Protein AF-C8S2S6-F1 (afdb_monomer_lite)

Secondary structure (DSSP, 8-state):
-HHHHHHHHTT-------GGGG----S-B-TTS-GGG-SB-HHHHHHHHHH-TT-EESSSPEE-TTSS-EE--EEPPP-

Structure (mmCIF, N/CA/C/O backbone):
data_AF-C8S2S6-F1
#
_entry.id   AF-C8S2S6-F1
#
loop_
_atom_site.group_PDB
_atom_site.id
_atom_site.type_symbol
_atom_site.label_atom_id
_atom_site.label_alt_id
_atom_site.label_comp_id
_atom_site.label_asym_id
_atom_site.label_entity_id
_atom_site.label_seq_id
_atom_site.pdbx_PDB_ins_code
_atom_site.Cartn_x
_atom_site.Cartn_y
_atom_site.Cartn_z
_atom_site.occupancy
_atom_site.B_iso_or_equiv
_atom_site.auth_seq_id
_atom_site.auth_comp_id
_atom_site.auth_asym_id
_atom_site.auth_atom_id
_atom_site.pdbx_PDB_model_num
ATOM 1 N N . MET A 1 1 ? -5.553 -17.908 0.682 1.00 61.81 1 MET A N 1
ATOM 2 C CA . MET A 1 1 ? -5.779 -16.452 0.854 1.00 61.81 1 MET A CA 1
ATOM 3 C C . MET A 1 1 ? -4.707 -15.872 1.778 1.00 61.81 1 MET A C 1
ATOM 5 O O . MET A 1 1 ? -5.002 -15.603 2.938 1.00 61.81 1 MET A O 1
ATOM 9 N N . PRO A 1 2 ? -3.461 -15.719 1.294 1.00 87.75 2 PRO A N 1
ATOM 10 C CA . PRO A 1 2 ? -2.300 -15.435 2.147 1.00 87.75 2 PRO A CA 1
ATOM 11 C C . PRO A 1 2 ? -2.430 -14.122 2.934 1.00 87.75 2 PRO A C 1
ATOM 13 O O . PRO A 1 2 ? -2.133 -14.095 4.121 1.00 87.75 2 PRO A O 1
ATOM 16 N N . LEU A 1 3 ? -2.994 -13.069 2.330 1.00 91.56 3 LEU A N 1
ATOM 17 C CA . LEU A 1 3 ? -3.180 -11.778 3.004 1.00 91.56 3 LEU A CA 1
ATOM 18 C C . LEU A 1 3 ? -4.170 -11.837 4.183 1.00 91.56 3 LEU A C 1
ATOM 20 O O . LEU A 1 3 ? -3.969 -11.169 5.191 1.00 91.56 3 LEU A O 1
ATOM 24 N N . ARG A 1 4 ? -5.229 -12.658 4.085 1.00 95.50 4 ARG A N 1
ATOM 25 C CA . ARG A 1 4 ? -6.204 -12.829 5.176 1.00 95.50 4 ARG A CA 1
ATOM 26 C C . ARG A 1 4 ? -5.606 -13.604 6.348 1.00 95.50 4 ARG A C 1
ATOM 28 O O . ARG A 1 4 ? -5.885 -13.259 7.487 1.00 95.50 4 ARG A O 1
ATOM 35 N N . ALA A 1 5 ? -4.806 -14.633 6.065 1.00 95.62 5 ALA A N 1
ATOM 36 C CA . ALA A 1 5 ? -4.093 -15.381 7.099 1.00 95.62 5 ALA A CA 1
ATOM 37 C C . ALA A 1 5 ? -3.091 -14.477 7.833 1.00 95.62 5 ALA A C 1
ATOM 39 O O . ALA A 1 5 ? -3.114 -14.432 9.056 1.00 95.62 5 ALA A O 1
ATOM 40 N N . LEU A 1 6 ? -2.321 -13.676 7.087 1.00 94.50 6 LEU A N 1
ATOM 41 C CA . LEU A 1 6 ? -1.384 -12.705 7.654 1.00 94.50 6 LEU A CA 1
ATOM 42 C C . LEU A 1 6 ? -2.079 -11.676 8.560 1.00 94.50 6 LEU A C 1
ATOM 44 O O . LEU A 1 6 ? -1.589 -11.381 9.643 1.00 94.50 6 LEU A O 1
ATOM 48 N N . ALA A 1 7 ? -3.233 -11.144 8.148 1.00 96.75 7 ALA A N 1
ATOM 49 C CA . ALA A 1 7 ? -3.991 -10.202 8.972 1.00 96.75 7 ALA A CA 1
ATOM 50 C C . ALA A 1 7 ? -4.438 -10.824 10.309 1.00 96.75 7 ALA A C 1
ATOM 52 O O . ALA A 1 7 ? -4.346 -10.176 11.348 1.00 96.75 7 ALA A O 1
ATOM 53 N N . VAL A 1 8 ? -4.874 -12.091 10.289 1.00 97.44 8 VAL A N 1
ATOM 54 C CA . VAL A 1 8 ? -5.240 -12.837 11.505 1.00 97.44 8 VAL A CA 1
ATOM 55 C C . VAL A 1 8 ? -4.019 -13.077 12.392 1.00 97.44 8 VAL A C 1
ATOM 57 O O . VAL A 1 8 ? -4.098 -12.832 13.590 1.00 97.44 8 VAL A O 1
ATOM 60 N N . GLU A 1 9 ? -2.900 -13.515 11.815 1.00 97.81 9 GLU A N 1
ATOM 61 C CA . GLU A 1 9 ? -1.648 -13.774 12.538 1.00 97.81 9 GLU A CA 1
ATOM 62 C C . GLU A 1 9 ? -1.109 -12.517 13.235 1.00 97.81 9 GLU A C 1
ATOM 64 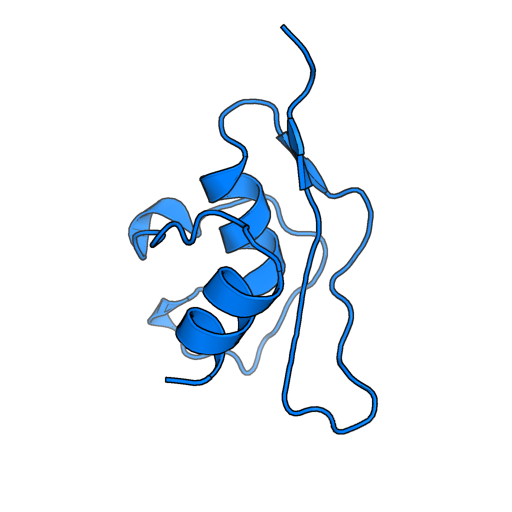O O . GLU A 1 9 ? -0.705 -12.575 14.392 1.00 97.81 9 GLU A O 1
ATOM 69 N N . LEU A 1 10 ? -1.164 -11.368 12.557 1.00 97.19 10 LEU A N 1
ATOM 70 C CA . LEU A 1 10 ? -0.723 -10.084 13.106 1.00 97.19 10 LEU A CA 1
ATOM 71 C C . LEU A 1 10 ? -1.758 -9.422 14.030 1.00 97.19 10 LEU A C 1
ATOM 73 O O . LEU A 1 10 ? -1.457 -8.392 14.629 1.00 97.19 10 LEU A O 1
ATOM 77 N N . GLY A 1 11 ? -2.980 -9.956 14.121 1.00 97.69 11 GLY A N 1
ATOM 78 C CA . GLY A 1 11 ? -4.072 -9.331 14.872 1.00 97.69 11 GLY A CA 1
ATOM 79 C C . GLY A 1 11 ? -4.495 -7.964 14.318 1.00 97.69 11 GLY A C 1
ATOM 80 O O . GLY A 1 11 ? -4.958 -7.110 15.073 1.00 97.69 11 GLY A O 1
ATOM 81 N N . LEU A 1 12 ? -4.324 -7.735 13.011 1.00 96.88 12 LEU A N 1
ATOM 82 C CA . LEU A 1 12 ? -4.607 -6.457 12.354 1.00 96.88 12 LEU A CA 1
ATOM 83 C C . LEU A 1 12 ? -5.882 -6.521 11.499 1.00 96.88 12 LEU A C 1
ATOM 85 O O . LEU A 1 12 ? -6.168 -7.545 10.871 1.00 96.88 12 LEU A O 1
ATOM 89 N N . PRO A 1 13 ? -6.650 -5.419 11.405 1.00 96.50 13 PRO A N 1
ATOM 90 C CA . PRO A 1 13 ? -7.794 -5.355 10.507 1.00 96.50 13 PRO A CA 1
ATOM 91 C C . PRO A 1 13 ? -7.348 -5.407 9.040 1.00 96.50 13 PRO A C 1
ATOM 93 O O . PRO A 1 13 ? -6.376 -4.767 8.641 1.00 96.50 13 PRO A O 1
ATOM 96 N N . LEU A 1 14 ? -8.115 -6.120 8.211 1.00 96.12 14 LEU A N 1
ATOM 97 C CA . LEU A 1 14 ? -7.933 -6.138 6.761 1.00 96.12 14 LEU A CA 1
ATOM 98 C C . LEU A 1 14 ? -9.022 -5.300 6.086 1.00 96.12 14 LEU A C 1
ATOM 100 O O . LEU A 1 14 ? -10.198 -5.662 6.118 1.00 96.12 14 LEU A O 1
ATOM 104 N N . ARG A 1 15 ? -8.625 -4.198 5.443 1.00 95.75 15 ARG A N 1
ATOM 105 C CA . ARG A 1 15 ? -9.529 -3.299 4.716 1.00 95.75 15 ARG A CA 1
ATOM 106 C C . ARG A 1 15 ? -9.395 -3.500 3.209 1.00 95.75 15 ARG A C 1
ATOM 108 O O . ARG A 1 15 ? -8.308 -3.355 2.658 1.00 95.75 15 ARG A O 1
ATOM 115 N N . ALA A 1 16 ? -10.506 -3.801 2.541 1.00 95.69 16 ALA A N 1
ATOM 116 C CA . ALA A 1 16 ? -10.569 -3.770 1.084 1.00 95.69 16 ALA A CA 1
ATOM 117 C C . ALA A 1 16 ? -10.634 -2.315 0.591 1.00 95.69 16 ALA A C 1
ATOM 119 O O . ALA A 1 16 ? -11.353 -1.498 1.166 1.00 95.69 16 ALA A O 1
ATOM 120 N N . VAL A 1 17 ? -9.891 -2.012 -0.472 1.00 96.19 17 VAL A N 1
ATOM 121 C CA . VAL A 1 17 ? -9.856 -0.696 -1.126 1.00 96.19 17 VAL A CA 1
ATOM 122 C C . VAL A 1 17 ? -10.493 -0.837 -2.505 1.00 96.19 17 VAL A C 1
ATOM 124 O O . VAL A 1 17 ? -10.149 -1.762 -3.248 1.00 96.19 17 VAL A O 1
ATOM 127 N N . ALA A 1 18 ? -11.447 0.034 -2.839 1.00 96.19 18 ALA A N 1
ATOM 128 C CA . ALA A 1 18 ? -12.083 0.009 -4.149 1.00 96.19 18 ALA A CA 1
ATOM 129 C C . ALA A 1 18 ? -11.116 0.530 -5.222 1.00 96.19 18 ALA A C 1
ATOM 131 O O . ALA A 1 18 ? -10.265 1.371 -4.953 1.00 96.19 18 ALA A O 1
ATOM 132 N N . LEU A 1 19 ? -11.259 0.061 -6.468 1.00 95.69 19 LEU A N 1
ATOM 133 C CA . LEU A 1 19 ? -10.388 0.500 -7.569 1.00 95.69 19 LEU A CA 1
ATOM 134 C C . LEU A 1 19 ? -10.424 2.020 -7.782 1.00 95.69 19 LEU A C 1
ATOM 136 O O . LEU A 1 19 ? -9.392 2.603 -8.094 1.00 95.69 19 LEU A O 1
ATOM 140 N N . GLY A 1 20 ? -11.587 2.650 -7.586 1.00 95.12 20 GLY A N 1
ATOM 141 C CA . GLY A 1 20 ? -11.745 4.102 -7.705 1.00 95.12 20 GLY A CA 1
ATOM 142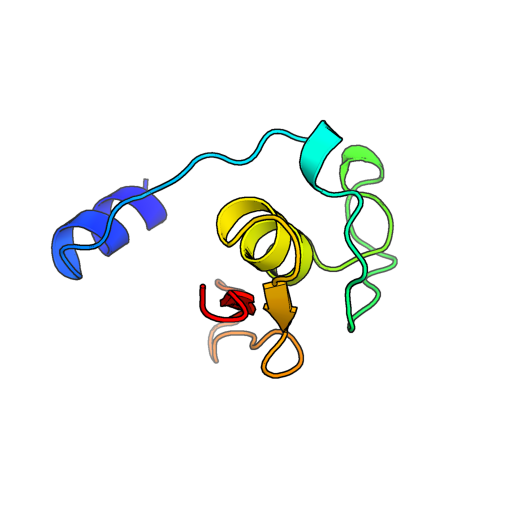 C C . GLY A 1 20 ? -10.971 4.898 -6.652 1.00 95.12 20 GLY A C 1
ATOM 143 O O . GLY A 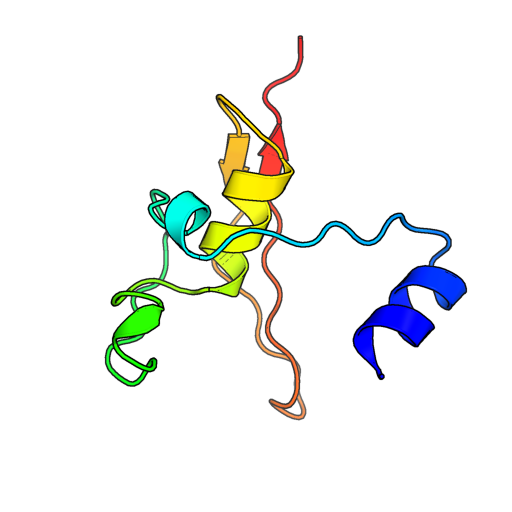1 20 ? -10.631 6.047 -6.900 1.00 95.12 20 GLY A O 1
ATOM 144 N N . ASP A 1 21 ? -10.623 4.277 -5.524 1.00 95.88 21 ASP A N 1
ATOM 145 C CA . ASP A 1 21 ? -9.877 4.935 -4.449 1.00 95.88 21 ASP A CA 1
ATOM 146 C C . ASP A 1 21 ? -8.357 4.874 -4.670 1.00 95.88 21 ASP A C 1
ATOM 148 O O . ASP A 1 21 ? -7.602 5.455 -3.891 1.00 95.88 21 ASP A O 1
ATOM 152 N N . LEU A 1 22 ? -7.886 4.172 -5.711 1.00 96.00 22 LEU A N 1
ATOM 153 C CA . LEU A 1 22 ? -6.456 4.033 -6.013 1.00 96.00 22 LEU A CA 1
ATOM 154 C C . LEU A 1 22 ? -5.847 5.264 -6.702 1.00 96.00 22 LEU A C 1
ATOM 156 O O . LEU A 1 22 ? -4.629 5.302 -6.885 1.00 96.00 22 LEU A O 1
ATOM 160 N N . ASP A 1 23 ? -6.653 6.264 -7.062 1.00 94.44 23 ASP A N 1
ATOM 161 C CA . ASP A 1 23 ? -6.156 7.551 -7.556 1.00 94.44 23 ASP A CA 1
ATOM 162 C C . ASP A 1 23 ? -5.577 8.378 -6.396 1.00 94.44 23 ASP A C 1
ATOM 164 O O . ASP A 1 23 ? -6.232 9.230 -5.798 1.00 94.44 23 ASP A O 1
ATOM 168 N N . GLN A 1 24 ? -4.348 8.035 -6.007 1.00 95.88 24 GLN A N 1
ATOM 169 C CA . GLN A 1 24 ? -3.638 8.608 -4.865 1.00 95.88 24 GLN A CA 1
ATOM 170 C C . GLN A 1 24 ? -2.274 9.172 -5.290 1.00 95.88 24 GLN A C 1
ATOM 172 O O . GLN A 1 24 ? -1.642 8.646 -6.214 1.00 95.88 24 GLN A O 1
ATOM 177 N N . PRO A 1 25 ? -1.757 10.197 -4.589 1.00 95.31 25 PRO A N 1
ATOM 178 C CA . PRO A 1 25 ? -0.443 10.776 -4.860 1.00 95.31 25 PRO A CA 1
ATOM 179 C C . PRO A 1 25 ? 0.690 9.856 -4.366 1.00 95.31 25 PRO A C 1
ATOM 181 O O . PRO A 1 25 ? 1.244 10.027 -3.282 1.00 95.31 25 PRO A O 1
ATOM 184 N N . VAL A 1 26 ? 1.024 8.850 -5.172 1.00 97.50 26 VAL A N 1
ATOM 185 C CA . VAL A 1 26 ? 2.067 7.849 -4.890 1.00 97.50 26 VAL A CA 1
ATOM 186 C C . VAL A 1 26 ? 3.490 8.362 -5.170 1.00 97.50 26 VAL A C 1
ATOM 188 O O . VAL A 1 26 ? 3.682 9.294 -5.950 1.00 97.50 26 VAL A O 1
ATOM 191 N N . LEU A 1 27 ? 4.505 7.716 -4.584 1.00 97.81 27 LEU A N 1
ATOM 192 C CA . LEU A 1 27 ? 5.926 8.041 -4.802 1.00 97.81 27 LEU A CA 1
ATOM 193 C C . LEU A 1 27 ? 6.535 7.242 -5.963 1.00 97.81 27 LEU A C 1
ATOM 195 O O . LEU A 1 27 ? 7.430 7.722 -6.657 1.00 97.81 27 LEU A O 1
ATOM 199 N N . THR A 1 28 ? 6.048 6.022 -6.193 1.00 98.06 28 THR A N 1
ATOM 200 C CA . THR A 1 28 ? 6.616 5.076 -7.155 1.00 98.06 28 THR A CA 1
ATOM 201 C C . THR A 1 28 ? 5.693 4.875 -8.351 1.00 98.06 28 THR A C 1
ATOM 203 O O . THR A 1 28 ? 4.546 4.442 -8.211 1.00 98.06 28 THR A O 1
ATOM 206 N N . ARG A 1 29 ? 6.224 5.087 -9.563 1.00 96.38 29 ARG A N 1
ATOM 207 C CA . ARG A 1 29 ? 5.557 4.697 -10.815 1.00 96.38 29 ARG A CA 1
ATOM 208 C C . ARG A 1 29 ? 5.896 3.259 -11.204 1.00 96.38 29 ARG A C 1
ATOM 210 O O . ARG A 1 29 ? 7.044 2.828 -11.109 1.00 96.38 29 ARG A O 1
ATOM 217 N N . VAL A 1 30 ? 4.897 2.526 -11.686 1.00 94.31 30 VAL A N 1
ATOM 218 C CA . VAL A 1 30 ? 4.998 1.132 -12.131 1.00 94.31 30 VAL A CA 1
ATOM 219 C C . VAL A 1 30 ? 4.400 1.009 -13.541 1.00 94.31 30 VAL A C 1
ATOM 221 O O . VAL A 1 30 ? 3.243 0.631 -13.698 1.00 94.31 30 VAL A O 1
ATOM 224 N N . PRO A 1 31 ? 5.179 1.285 -14.606 1.00 88.38 31 PRO A N 1
ATOM 225 C CA . PRO A 1 31 ? 4.662 1.317 -15.981 1.00 88.38 31 PRO A CA 1
ATOM 226 C C . PRO A 1 31 ? 4.121 -0.024 -16.495 1.00 88.38 31 PRO A C 1
ATOM 228 O O . PRO A 1 31 ? 3.370 -0.057 -17.460 1.00 88.38 31 PRO A O 1
ATOM 231 N N . ARG A 1 32 ? 4.527 -1.142 -15.875 1.00 90.00 32 ARG A N 1
ATOM 232 C CA . ARG A 1 32 ? 4.113 -2.506 -16.255 1.00 90.00 32 ARG A CA 1
ATOM 233 C C . ARG A 1 32 ? 2.873 -3.003 -15.496 1.00 90.00 32 ARG A C 1
ATOM 235 O O . ARG A 1 32 ? 2.486 -4.156 -15.652 1.00 90.00 32 ARG A O 1
ATOM 242 N N . GLN A 1 33 ? 2.295 -2.174 -14.628 1.00 89.50 33 GLN A N 1
ATOM 243 C CA . GLN A 1 33 ? 1.082 -2.490 -13.877 1.00 89.50 33 GLN A CA 1
ATOM 244 C C . GLN A 1 33 ? -0.112 -2.610 -14.848 1.00 89.50 33 GLN A C 1
ATOM 246 O O . GLN A 1 33 ? -0.179 -1.859 -15.822 1.00 89.50 33 GLN A O 1
ATOM 251 N N . PRO A 1 34 ? -1.076 -3.523 -14.614 1.00 93.38 34 PRO A N 1
ATOM 252 C CA . PRO A 1 34 ? -2.305 -3.549 -15.399 1.00 93.38 34 PRO A CA 1
ATOM 253 C C . PRO A 1 34 ? -3.010 -2.187 -15.401 1.00 93.38 34 PRO A C 1
ATOM 255 O O . PRO A 1 34 ? -3.203 -1.601 -14.338 1.00 93.38 34 PRO A O 1
ATOM 258 N N . ALA A 1 35 ? -3.466 -1.733 -16.573 1.00 91.12 35 ALA A N 1
ATOM 259 C CA . ALA A 1 35 ? -4.012 -0.385 -16.774 1.00 91.12 35 ALA A CA 1
ATOM 260 C C . ALA A 1 35 ? -5.138 0.001 -15.796 1.00 91.12 35 ALA A C 1
ATOM 262 O O . ALA A 1 35 ? -5.231 1.156 -15.396 1.00 91.12 35 ALA A O 1
ATOM 263 N N . ARG A 1 36 ? -5.946 -0.972 -15.347 1.00 92.50 36 ARG A N 1
ATOM 264 C CA . ARG A 1 36 ? -7.028 -0.770 -14.361 1.00 92.50 36 ARG A CA 1
ATOM 265 C C . ARG A 1 36 ? -6.570 -0.208 -13.008 1.00 92.50 36 ARG A C 1
ATOM 267 O O . ARG A 1 36 ? -7.403 0.239 -12.235 1.00 92.50 36 ARG A O 1
ATOM 274 N N . TYR A 1 37 ? -5.280 -0.300 -12.701 1.00 93.44 37 TYR A N 1
ATOM 275 C CA . TYR A 1 37 ? -4.687 0.205 -11.464 1.00 93.44 37 TYR A CA 1
ATOM 276 C C . TYR A 1 37 ? -3.989 1.560 -11.649 1.00 93.44 37 TYR A C 1
ATOM 278 O O . TYR A 1 37 ? -3.458 2.108 -10.688 1.00 93.44 37 TYR A O 1
ATOM 286 N N . GLY A 1 38 ? -3.943 2.080 -12.879 1.00 89.50 38 GLY A N 1
ATOM 287 C CA . GLY A 1 38 ? -3.119 3.230 -13.229 1.00 89.50 38 GLY A CA 1
ATOM 288 C C . GLY A 1 38 ? -1.623 2.900 -13.287 1.00 89.5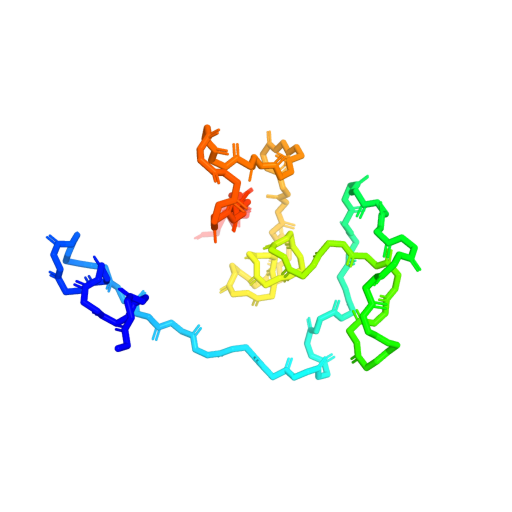0 38 GLY A C 1
ATOM 289 O O . GLY A 1 38 ? -1.199 1.747 -13.221 1.00 89.50 38 GLY A O 1
ATOM 290 N N . ALA A 1 39 ? -0.810 3.945 -13.440 1.00 89.81 39 ALA A N 1
ATOM 291 C CA . ALA A 1 39 ? 0.646 3.836 -13.561 1.00 89.81 39 ALA A CA 1
ATOM 292 C C . ALA A 1 39 ? 1.384 3.964 -12.214 1.00 89.81 39 ALA A C 1
ATOM 294 O O . ALA A 1 39 ? 2.615 4.013 -12.191 1.00 89.81 39 ALA A O 1
ATOM 295 N N . GLY A 1 40 ? 0.651 4.086 -11.107 1.00 95.06 40 GLY A N 1
ATOM 296 C CA . GLY A 1 40 ? 1.186 4.211 -9.755 1.00 95.06 40 GLY A CA 1
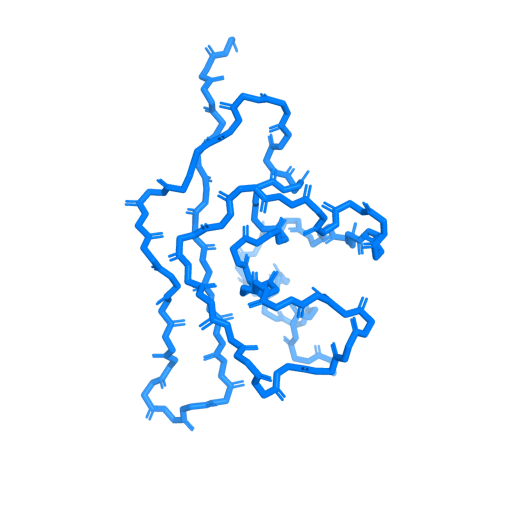ATOM 297 C C . GLY A 1 40 ? 1.320 2.867 -9.040 1.00 95.06 40 GLY A C 1
ATOM 298 O O . GLY A 1 40 ? 0.724 1.870 -9.437 1.00 95.06 40 GLY A O 1
ATOM 299 N N . SER A 1 41 ? 2.105 2.833 -7.965 1.00 97.50 41 SER A N 1
ATOM 300 C CA . SER A 1 41 ? 2.186 1.668 -7.082 1.00 97.50 41 SER A CA 1
ATOM 301 C C . SER A 1 41 ? 0.849 1.405 -6.381 1.00 97.50 41 SER A C 1
ATOM 303 O O . SER A 1 41 ? 0.425 2.187 -5.530 1.00 97.50 41 SER A O 1
ATOM 305 N N . VAL A 1 42 ? 0.231 0.250 -6.655 1.00 97.25 42 VAL A N 1
ATOM 306 C CA . VAL A 1 42 ? -0.998 -0.186 -5.960 1.00 97.25 42 VAL A CA 1
ATOM 307 C C . VAL A 1 42 ? -0.814 -0.261 -4.446 1.00 97.25 42 VAL A C 1
ATOM 309 O O . VAL A 1 42 ? -1.736 0.079 -3.712 1.00 97.25 42 VAL A O 1
ATOM 312 N N . ALA A 1 43 ? 0.359 -0.677 -3.961 1.00 97.62 43 ALA A N 1
ATOM 313 C CA . ALA A 1 43 ? 0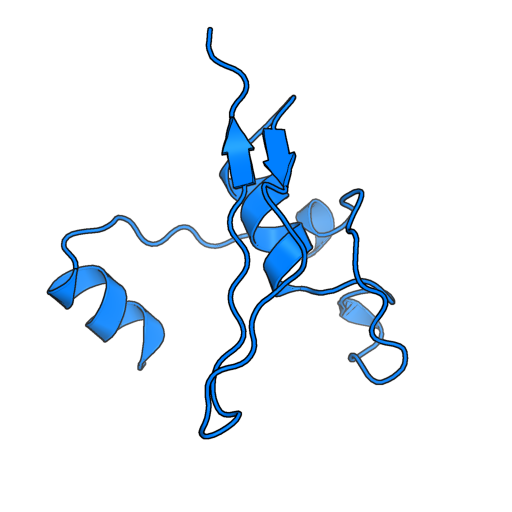.623 -0.757 -2.525 1.00 97.62 43 ALA A CA 1
ATOM 314 C C . ALA A 1 43 ? 0.589 0.631 -1.863 1.00 97.62 43 ALA A C 1
ATOM 316 O O . ALA A 1 43 ? -0.027 0.798 -0.815 1.00 97.62 43 ALA A O 1
ATOM 317 N N . GLU A 1 44 ? 1.210 1.628 -2.498 1.00 98.50 44 GLU A N 1
ATOM 318 C CA . GLU A 1 44 ? 1.248 3.005 -1.988 1.00 98.50 44 GLU A CA 1
ATOM 319 C C . GLU A 1 44 ? -0.138 3.646 -2.032 1.00 98.50 44 GLU A C 1
ATOM 321 O O . GLU A 1 44 ? -0.587 4.210 -1.036 1.00 98.50 44 GLU A O 1
ATOM 326 N N . ALA A 1 45 ? -0.848 3.486 -3.152 1.00 97.88 45 ALA A N 1
ATOM 327 C CA . ALA A 1 45 ? -2.207 3.987 -3.293 1.00 97.88 45 ALA A CA 1
ATOM 328 C C . ALA A 1 45 ? -3.165 3.340 -2.283 1.00 97.88 45 ALA A C 1
ATOM 330 O O . ALA A 1 45 ? -3.949 4.028 -1.639 1.00 97.88 45 ALA A O 1
ATOM 331 N N . SER A 1 46 ? -3.058 2.027 -2.070 1.00 97.62 46 SER A N 1
ATOM 332 C CA . SER A 1 46 ? -3.904 1.322 -1.101 1.00 97.62 46 SER A CA 1
ATOM 333 C C . SER A 1 46 ? -3.644 1.793 0.331 1.00 97.62 46 SER A C 1
ATOM 335 O O . SER A 1 46 ? -4.593 1.956 1.095 1.00 97.62 46 SER A O 1
ATOM 337 N N . ALA A 1 47 ? -2.380 2.039 0.697 1.00 98.00 47 ALA A N 1
ATOM 338 C CA . ALA A 1 47 ? -2.020 2.545 2.020 1.00 98.00 47 ALA A CA 1
ATOM 339 C C . ALA A 1 47 ? -2.601 3.948 2.269 1.00 98.00 47 ALA A C 1
ATOM 341 O O . ALA A 1 47 ? -3.217 4.174 3.309 1.00 98.00 47 ALA A O 1
ATOM 342 N N . LEU A 1 48 ? -2.466 4.863 1.302 1.00 97.88 48 LEU A N 1
ATOM 343 C CA . LEU A 1 48 ? -3.029 6.217 1.381 1.00 97.88 48 LEU A CA 1
ATOM 344 C C . LEU A 1 48 ? -4.562 6.199 1.458 1.00 97.88 48 LEU A C 1
ATOM 346 O O . LEU A 1 48 ? -5.140 6.792 2.369 1.00 97.88 48 LEU A O 1
ATOM 350 N N . ALA A 1 49 ? -5.215 5.455 0.563 1.00 97.25 49 ALA A N 1
ATOM 351 C CA . ALA A 1 49 ? -6.669 5.324 0.542 1.00 97.25 49 ALA A CA 1
ATOM 352 C C . ALA A 1 49 ? -7.219 4.746 1.858 1.00 97.25 49 ALA A C 1
ATOM 354 O O . ALA A 1 49 ? -8.226 5.222 2.386 1.00 97.25 49 ALA A O 1
ATOM 355 N N . ALA A 1 50 ? -6.544 3.739 2.422 1.00 96.88 50 ALA A N 1
ATOM 356 C CA . ALA A 1 50 ? -6.950 3.120 3.679 1.00 96.88 50 ALA A CA 1
ATOM 357 C C . ALA A 1 50 ? -6.716 4.025 4.901 1.00 96.88 50 ALA A C 1
ATOM 359 O O . ALA A 1 50 ? -7.546 4.009 5.816 1.00 96.88 50 ALA A O 1
ATOM 360 N N . ALA A 1 51 ? -5.624 4.799 4.916 1.00 96.19 51 ALA A N 1
ATOM 361 C CA . ALA A 1 51 ? -5.288 5.737 5.990 1.00 96.19 51 ALA A CA 1
ATOM 362 C C . ALA A 1 51 ? -6.197 6.982 6.002 1.00 96.19 51 ALA A C 1
ATOM 364 O O . ALA A 1 51 ? -6.456 7.547 7.066 1.00 96.19 51 ALA A O 1
ATOM 365 N N . GLY A 1 52 ? -6.742 7.363 4.843 1.00 94.56 52 GLY A N 1
ATOM 366 C CA . GLY A 1 52 ? -7.766 8.396 4.707 1.00 94.56 52 GLY A CA 1
ATOM 367 C C . GLY A 1 52 ? -7.221 9.793 4.402 1.00 94.56 52 GLY A C 1
ATOM 368 O O . GLY A 1 52 ? -6.052 9.989 4.072 1.00 94.56 52 GLY A O 1
ATOM 369 N N . LYS A 1 53 ? -8.108 10.793 4.473 1.00 93.06 53 LYS A N 1
ATOM 370 C CA . LYS A 1 53 ? -7.805 12.177 4.082 1.00 93.06 53 LYS A CA 1
ATOM 371 C C . LYS A 1 53 ? -6.623 12.733 4.882 1.00 93.06 53 LYS A C 1
ATOM 373 O O . LYS A 1 53 ? -6.593 12.636 6.104 1.00 93.06 53 LYS A O 1
ATOM 378 N N . GLY A 1 54 ? -5.682 13.357 4.174 1.00 93.19 54 GLY A N 1
ATOM 379 C CA . GLY A 1 54 ? -4.489 13.953 4.775 1.00 93.19 54 GLY A CA 1
ATOM 380 C C . GLY A 1 54 ? -3.408 12.942 5.158 1.00 93.19 54 GLY A C 1
ATOM 381 O O . GLY A 1 54 ? -2.420 13.341 5.764 1.00 93.19 54 GLY A O 1
ATOM 382 N N . ALA A 1 55 ? -3.559 11.658 4.824 1.00 96.94 55 ALA A N 1
ATOM 383 C CA . ALA A 1 55 ? -2.487 10.694 5.006 1.00 96.94 55 ALA A CA 1
ATOM 384 C C . ALA A 1 55 ? -1.287 10.997 4.099 1.00 96.94 55 ALA A C 1
ATOM 386 O O . ALA A 1 55 ? -1.425 11.565 3.013 1.00 96.94 55 ALA A O 1
ATOM 387 N N . ARG A 1 56 ? -0.102 10.572 4.540 1.00 97.12 56 ARG A N 1
ATOM 388 C CA . ARG A 1 56 ? 1.142 10.680 3.774 1.00 97.12 56 ARG A CA 1
ATOM 389 C C . ARG A 1 56 ? 1.921 9.376 3.811 1.00 97.12 56 ARG A C 1
ATOM 391 O O . ARG A 1 56 ? 1.902 8.663 4.811 1.00 97.12 56 ARG A O 1
ATOM 398 N N . LEU A 1 57 ? 2.633 9.078 2.730 1.00 98.06 57 LEU A N 1
ATOM 399 C CA . LEU A 1 57 ? 3.563 7.952 2.692 1.00 98.06 57 LEU A CA 1
ATOM 400 C C . LEU A 1 57 ? 4.775 8.266 3.568 1.00 98.06 57 LEU A C 1
ATOM 402 O O . LEU A 1 57 ? 5.342 9.353 3.470 1.00 98.06 57 LEU A O 1
ATOM 406 N N . ILE A 1 58 ? 5.191 7.306 4.394 1.00 97.31 58 ILE A N 1
ATOM 407 C CA . ILE A 1 58 ? 6.417 7.450 5.200 1.00 97.31 58 ILE A CA 1
ATOM 408 C C . ILE A 1 58 ? 7.688 7.152 4.385 1.00 97.31 58 ILE A C 1
ATOM 410 O O . ILE A 1 58 ? 8.797 7.412 4.839 1.00 97.31 58 ILE A O 1
ATOM 414 N N . GLY A 1 59 ? 7.529 6.601 3.180 1.00 97.38 59 GLY A N 1
ATOM 415 C CA . GLY A 1 59 ? 8.597 6.255 2.249 1.00 97.38 59 GLY A CA 1
ATOM 416 C C . GLY A 1 59 ? 8.053 5.517 1.020 1.00 97.38 59 GLY A C 1
ATOM 417 O O . GLY A 1 59 ? 6.849 5.242 0.952 1.00 97.38 59 GLY A O 1
ATOM 418 N N . PRO A 1 60 ? 8.912 5.204 0.032 1.00 97.69 60 PRO A N 1
ATOM 419 C CA . PRO A 1 60 ? 8.518 4.405 -1.123 1.00 97.69 60 PRO A CA 1
ATOM 420 C C . PRO A 1 60 ? 8.167 2.970 -0.711 1.00 97.69 60 PRO A C 1
ATOM 422 O O . PRO A 1 60 ? 8.566 2.484 0.349 1.00 97.69 60 PRO A O 1
ATOM 425 N N . ARG A 1 61 ? 7.443 2.264 -1.581 1.00 97.88 61 ARG A N 1
ATOM 426 C CA . ARG A 1 61 ? 7.117 0.846 -1.397 1.00 97.88 61 ARG A CA 1
ATOM 427 C C . ARG A 1 61 ? 8.373 -0.008 -1.181 1.00 97.88 61 ARG A C 1
ATOM 429 O O . ARG A 1 61 ? 9.385 0.171 -1.858 1.00 97.88 61 ARG A O 1
ATOM 436 N N . ALA A 1 62 ? 8.252 -1.022 -0.334 1.00 98.00 62 ALA A N 1
ATOM 437 C CA . ALA A 1 62 ? 9.222 -2.097 -0.183 1.00 98.00 62 ALA A CA 1
ATOM 438 C C . ALA A 1 62 ? 8.766 -3.344 -0.953 1.00 98.00 62 ALA A C 1
ATOM 440 O O . ALA A 1 62 ? 7.570 -3.630 -1.055 1.00 98.00 62 ALA A O 1
ATOM 441 N N . VAL A 1 63 ? 9.723 -4.101 -1.485 1.00 97.25 63 VAL A N 1
ATOM 442 C CA . VAL A 1 63 ? 9.501 -5.405 -2.125 1.00 97.25 63 VAL A CA 1
ATOM 443 C C . VAL A 1 63 ? 10.185 -6.459 -1.261 1.00 97.25 63 VAL A C 1
ATOM 445 O O . VAL A 1 63 ? 11.322 -6.247 -0.843 1.00 97.25 63 VAL A O 1
ATOM 448 N N . SER A 1 64 ? 9.505 -7.568 -0.968 1.00 95.50 64 SER A N 1
ATOM 449 C CA . SER A 1 64 ? 10.086 -8.657 -0.177 1.00 95.50 64 SER A CA 1
ATOM 450 C C . SER A 1 64 ? 11.308 -9.266 -0.874 1.00 95.50 64 SER A C 1
ATOM 452 O O . SER A 1 64 ? 11.430 -9.206 -2.100 1.00 95.50 64 SER A O 1
ATOM 454 N N . GLY A 1 65 ? 12.212 -9.883 -0.106 1.00 96.94 65 GLY A N 1
ATOM 455 C CA . GLY A 1 65 ? 13.429 -10.498 -0.656 1.00 96.94 65 GLY A CA 1
ATOM 456 C C . GLY A 1 65 ? 13.144 -11.596 -1.687 1.00 96.94 65 GLY A C 1
ATOM 457 O O . GLY A 1 65 ? 13.855 -11.711 -2.681 1.00 96.94 65 GLY A O 1
ATOM 458 N N . ASP A 1 66 ? 12.049 -12.336 -1.502 1.00 96.25 66 ASP A N 1
ATOM 459 C CA . ASP A 1 66 ? 11.551 -13.355 -2.436 1.00 96.25 66 ASP A CA 1
ATOM 460 C C . ASP A 1 66 ? 10.692 -12.780 -3.581 1.00 96.25 66 ASP A C 1
ATOM 462 O O . ASP A 1 66 ? 10.243 -13.514 -4.459 1.00 96.25 66 ASP A O 1
ATOM 466 N N . ARG A 1 67 ? 10.462 -11.460 -3.588 1.00 93.12 67 ARG A N 1
ATOM 467 C CA . ARG A 1 67 ? 9.688 -10.697 -4.581 1.00 93.12 67 ARG A CA 1
ATOM 468 C C . ARG A 1 67 ? 8.216 -11.097 -4.716 1.00 93.12 67 ARG A C 1
ATOM 470 O O . ARG A 1 67 ? 7.565 -10.657 -5.665 1.00 93.12 67 ARG A O 1
ATOM 477 N N . GLN A 1 68 ? 7.676 -11.875 -3.780 1.00 93.88 68 GLN A N 1
ATOM 478 C CA . GLN A 1 68 ? 6.269 -12.279 -3.799 1.00 93.88 68 GLN A CA 1
ATOM 479 C C . GLN A 1 68 ? 5.330 -11.246 -3.171 1.00 93.88 68 GLN A C 1
ATOM 481 O O . GLN A 1 68 ? 4.132 -11.257 -3.452 1.00 93.88 68 GLN A O 1
ATOM 486 N N . ALA A 1 69 ? 5.857 -10.324 -2.362 1.00 94.06 69 ALA A N 1
ATOM 487 C CA . ALA A 1 69 ? 5.085 -9.273 -1.720 1.00 94.06 69 ALA A CA 1
ATOM 488 C C . ALA A 1 69 ? 5.648 -7.879 -2.023 1.00 94.06 69 ALA A C 1
ATOM 490 O O . ALA A 1 69 ? 6.845 -7.663 -2.212 1.00 94.06 69 ALA A O 1
ATOM 491 N N . THR A 1 70 ? 4.748 -6.902 -2.057 1.00 96.19 70 THR A N 1
ATOM 492 C CA . THR A 1 70 ? 5.072 -5.474 -2.049 1.00 96.19 70 THR A CA 1
ATOM 493 C C . THR A 1 70 ? 4.209 -4.815 -0.985 1.00 96.19 70 THR A C 1
ATOM 495 O O . THR A 1 70 ? 3.002 -5.046 -0.962 1.00 96.19 70 THR A O 1
ATOM 498 N N . ALA A 1 71 ? 4.808 -3.981 -0.143 1.00 97.06 71 ALA A N 1
ATOM 499 C CA . ALA A 1 71 ? 4.111 -3.247 0.906 1.00 97.06 71 ALA A CA 1
ATOM 500 C C . ALA A 1 71 ? 4.497 -1.765 0.878 1.00 97.06 71 ALA A C 1
ATOM 502 O O . ALA A 1 71 ? 5.583 -1.402 0.432 1.00 97.06 71 ALA A O 1
ATOM 503 N N . ALA A 1 72 ? 3.603 -0.909 1.357 1.00 98.31 72 ALA A N 1
ATOM 504 C CA . ALA A 1 72 ? 3.868 0.500 1.607 1.00 98.31 72 ALA A CA 1
ATOM 505 C C . ALA A 1 72 ? 3.189 0.892 2.919 1.00 98.31 72 ALA A C 1
ATOM 507 O O . ALA A 1 72 ? 2.204 0.268 3.315 1.00 98.31 72 ALA A O 1
ATOM 508 N N . ILE A 1 73 ? 3.720 1.913 3.584 1.00 97.88 73 ILE A N 1
ATOM 509 C CA . ILE A 1 73 ? 3.191 2.405 4.853 1.00 97.88 73 ILE A CA 1
ATOM 510 C C . ILE A 1 73 ? 2.811 3.872 4.665 1.00 97.88 73 ILE A C 1
ATOM 512 O O . ILE A 1 73 ? 3.580 4.667 4.117 1.00 97.88 73 ILE A O 1
ATOM 516 N N . ALA A 1 74 ? 1.611 4.212 5.119 1.00 97.94 74 ALA A N 1
ATOM 517 C CA . ALA A 1 74 ? 1.122 5.575 5.189 1.00 97.94 74 ALA A CA 1
ATOM 518 C C . ALA A 1 74 ? 0.748 5.896 6.635 1.00 97.94 74 ALA A C 1
ATOM 520 O O . ALA A 1 74 ? 0.221 5.046 7.351 1.00 97.94 74 ALA A O 1
ATOM 521 N N . GLU A 1 75 ? 1.013 7.127 7.045 1.00 96.69 75 GLU A N 1
ATOM 522 C CA . GLU A 1 75 ? 0.591 7.663 8.330 1.00 96.69 75 GLU A CA 1
ATOM 523 C C . GLU A 1 75 ? -0.550 8.651 8.098 1.00 96.69 75 GLU A C 1
ATOM 525 O O . GLU A 1 75 ? -0.471 9.512 7.216 1.00 96.69 75 GLU A O 1
ATOM 530 N N . ARG A 1 76 ? -1.615 8.534 8.893 1.00 92.56 76 ARG A N 1
ATOM 531 C CA . ARG A 1 76 ? -2.666 9.546 8.954 1.00 92.56 76 ARG A CA 1
ATOM 532 C C . ARG A 1 76 ? -2.127 10.732 9.747 1.00 92.56 76 ARG A C 1
ATOM 534 O O . ARG A 1 76 ? -1.666 10.547 10.868 1.00 92.56 76 ARG A O 1
ATOM 541 N N . ASN A 1 77 ? -2.197 11.939 9.191 1.00 80.50 77 ASN A N 1
ATOM 542 C CA . ASN A 1 77 ? -1.920 13.133 9.984 1.00 80.50 77 ASN A CA 1
ATOM 543 C C . ASN A 1 77 ? -2.933 13.178 11.138 1.00 80.50 77 ASN A C 1
ATOM 545 O O . ASN A 1 77 ? -4.137 13.113 10.890 1.00 80.50 77 ASN A O 1
ATOM 549 N N . GLY A 1 78 ? -2.424 13.176 12.372 1.00 64.56 78 GLY A N 1
ATOM 550 C CA . GLY A 1 78 ? -3.237 13.087 13.579 1.00 64.56 78 GLY A CA 1
ATOM 551 C C . GLY A 1 78 ? -4.250 14.224 13.654 1.00 64.56 78 GLY A C 1
ATOM 552 O O . GLY A 1 78 ? -3.895 15.387 13.470 1.00 64.56 78 GLY A O 1
ATOM 553 N N . GLU A 1 79 ? -5.494 13.851 13.921 1.00 49.84 79 GLU A N 1
ATOM 554 C CA . GLU A 1 79 ? -6.497 14.697 14.561 1.00 49.84 79 GLU A CA 1
ATOM 555 C C . GLU A 1 79 ? -6.856 14.018 15.882 1.00 49.84 79 GLU A C 1
ATOM 557 O O . GLU A 1 79 ? -7.012 12.770 15.853 1.00 49.84 79 GLU A O 1
#

InterPro domains:
  IPR002750 CobE/GbiG C-terminal domain [PF01890] (3-74)
  IPR036518 CobE/GbiG C-terminal domain superfamily [G3DSA:3.30.420.180] (2-78)
  IPR036518 CobE/GbiG C-terminal domain superfamily [SSF159664] (3-76)

Sequence (79 aa):
MPLRALAVELGLPLRAVALGDLDQPVLTRVPRQPARYGAGSVAEASALAAAGKGARLIGPRAVSGDRQATAAIAERNGE

Organism: NCBI:txid371731

Foldseek 3Di:
DVVVVVCVVVVHDDDDDDLVQLPDDADDFQCPDPPSNPRHDSQRSVQDSVQDDQKDWPDHWDADPVRPDIHTHIHHDDD

Radius of gyration: 12.77 Å; chains: 1; bounding box: 26×31×32 Å

pLDDT: mean 93.98, std 7.72, range [49.84, 98.5]